Protein AF-A0A7S1EI28-F1 (afdb_monomer_lite)

Sequence (126 aa):
GKWCVEGVEAVRSEGVCGAKSKNIVEVRKVLPDWIKTPSSAVIPFGAMERCLDDGANRDIAADLEKVVAALGAAGEGASPEALAHARELVMQLNAPRGLREEVESVLAAGKMGKGSSWEGMWEAVK

Structure (mmCIF, N/CA/C/O backbone):
data_AF-A0A7S1EI28-F1
#
_entry.id   AF-A0A7S1EI28-F1
#
loop_
_atom_site.group_PDB
_atom_site.id
_atom_site.type_symbol
_atom_site.label_atom_id
_atom_site.label_alt_id
_atom_site.label_comp_id
_atom_site.label_asym_id
_atom_site.label_entity_id
_atom_site.label_seq_id
_atom_site.pdbx_PDB_ins_code
_atom_site.Cartn_x
_atom_site.Cartn_y
_atom_site.Cartn_z
_atom_site.occupancy
_atom_site.B_iso_or_equiv
_atom_site.auth_seq_id
_atom_site.auth_comp_id
_atom_site.auth_asym_id
_atom_site.auth_atom_id
_atom_site.pdbx_PDB_model_num
ATOM 1 N N . GLY A 1 1 ? -7.495 -9.011 -10.367 1.00 76.19 1 GLY A N 1
ATOM 2 C CA . GLY A 1 1 ? -6.743 -7.853 -10.895 1.00 76.19 1 GLY A CA 1
ATOM 3 C C . GLY A 1 1 ? -5.281 -7.991 -10.523 1.00 76.19 1 GLY A C 1
ATOM 4 O O . GLY A 1 1 ? -4.987 -8.774 -9.629 1.00 76.19 1 GLY A O 1
ATOM 5 N N . LYS A 1 2 ? -4.386 -7.259 -11.189 1.00 87.62 2 LYS A N 1
ATOM 6 C CA . LYS A 1 2 ? -2.955 -7.193 -10.841 1.00 87.62 2 LYS A CA 1
ATOM 7 C C . LYS A 1 2 ? -2.749 -6.444 -9.521 1.00 87.62 2 LYS A C 1
ATOM 9 O O . LYS A 1 2 ? -3.482 -5.490 -9.253 1.00 87.62 2 LYS A O 1
ATOM 14 N N . TRP A 1 3 ? -1.817 -6.862 -8.674 1.00 92.69 3 TRP A N 1
ATOM 15 C CA . TRP A 1 3 ? -1.430 -6.120 -7.465 1.00 92.69 3 TRP A CA 1
ATOM 16 C C . TRP A 1 3 ? -0.445 -4.994 -7.758 1.00 92.69 3 TRP A C 1
ATOM 18 O O . TRP A 1 3 ? -0.456 -3.973 -7.075 1.00 92.69 3 TRP A O 1
ATOM 28 N N . CYS A 1 4 ? 0.377 -5.164 -8.790 1.00 92.25 4 CYS A N 1
ATOM 29 C CA . CYS A 1 4 ? 1.405 -4.210 -9.161 1.00 92.25 4 CYS A CA 1
ATOM 30 C C . CYS A 1 4 ? 1.590 -4.210 -10.678 1.00 92.25 4 CYS A C 1
ATOM 32 O O . CYS A 1 4 ? 1.511 -5.246 -11.334 1.00 92.25 4 CYS A O 1
ATOM 34 N N . VAL A 1 5 ? 1.836 -3.038 -11.248 1.00 91.69 5 VAL A N 1
ATOM 35 C CA . VAL A 1 5 ? 2.101 -2.856 -12.678 1.00 91.69 5 VAL A CA 1
ATOM 36 C C . VAL A 1 5 ? 3.270 -1.906 -12.877 1.00 91.69 5 VAL A C 1
ATOM 38 O O . VAL A 1 5 ? 3.551 -1.050 -12.034 1.00 91.69 5 VAL A O 1
ATOM 41 N N . GLU A 1 6 ? 3.956 -2.024 -14.010 1.00 90.19 6 GLU A N 1
ATOM 42 C CA . GLU A 1 6 ? 4.968 -1.041 -14.385 1.00 90.19 6 GLU A CA 1
ATOM 43 C C . GLU A 1 6 ? 4.309 0.333 -14.593 1.00 90.19 6 GLU A C 1
ATOM 45 O O . GLU A 1 6 ? 3.216 0.432 -15.152 1.00 90.19 6 GLU A O 1
ATOM 50 N N . GLY A 1 7 ? 4.969 1.419 -14.180 1.00 82.81 7 GLY A N 1
ATOM 51 C CA . GLY A 1 7 ? 4.391 2.764 -14.250 1.00 82.81 7 GLY A CA 1
ATOM 52 C C . GLY A 1 7 ? 3.939 3.178 -15.653 1.00 82.81 7 GLY A C 1
ATOM 53 O O . GLY A 1 7 ? 2.885 3.790 -15.796 1.00 82.81 7 GLY A O 1
ATOM 54 N N . VAL A 1 8 ? 4.686 2.803 -16.695 1.00 82.00 8 VAL A N 1
ATOM 55 C CA . VAL A 1 8 ? 4.314 3.100 -18.089 1.00 82.00 8 VAL A CA 1
ATOM 56 C C . VAL A 1 8 ? 3.080 2.301 -18.526 1.00 82.00 8 VAL A C 1
ATOM 58 O O . VAL A 1 8 ? 2.213 2.848 -19.206 1.00 82.00 8 VAL A O 1
ATOM 61 N N . GLU A 1 9 ? 2.971 1.031 -18.122 1.00 82.44 9 GLU A N 1
ATOM 62 C CA . GLU A 1 9 ? 1.789 0.192 -18.371 1.00 82.44 9 GLU A CA 1
ATOM 63 C C . GLU A 1 9 ? 0.554 0.756 -17.652 1.00 82.44 9 GLU A C 1
ATOM 65 O O . GLU A 1 9 ? -0.514 0.879 -18.253 1.00 82.44 9 GLU A O 1
ATOM 70 N N . ALA A 1 10 ? 0.721 1.178 -16.394 1.00 79.00 10 ALA A N 1
ATOM 71 C CA . ALA A 1 10 ? -0.348 1.708 -15.552 1.00 79.00 10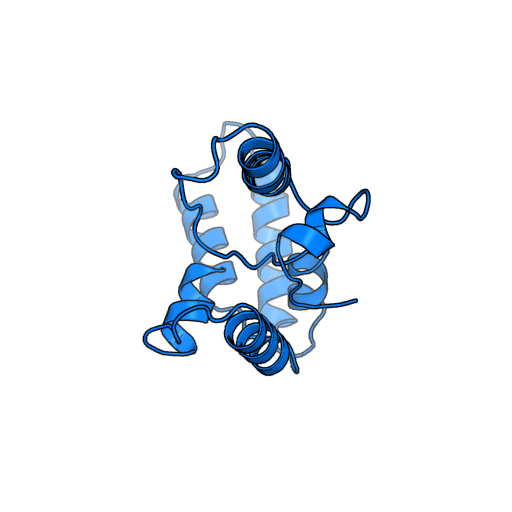 ALA A CA 1
ATOM 72 C C . ALA A 1 10 ? -1.049 2.922 -16.175 1.00 79.00 10 ALA A C 1
ATOM 74 O O . ALA A 1 10 ? -2.269 3.034 -16.128 1.00 79.00 10 ALA A O 1
ATOM 75 N N . VAL A 1 11 ? -0.276 3.828 -16.780 1.00 78.62 11 VAL A N 1
ATOM 76 C CA . VAL A 1 11 ? -0.789 5.093 -17.332 1.00 78.62 11 VAL A CA 1
ATOM 77 C C . VAL A 1 11 ? -1.475 4.912 -18.687 1.00 78.62 11 VAL A C 1
ATOM 79 O O . VAL A 1 11 ? -2.311 5.733 -19.058 1.00 78.62 11 VAL A O 1
ATOM 82 N N . ARG A 1 12 ? -1.176 3.830 -19.416 1.00 77.75 12 ARG A N 1
ATOM 83 C CA . ARG A 1 12 ? -1.838 3.508 -20.693 1.00 77.75 12 ARG A CA 1
ATOM 84 C C . ARG A 1 12 ? -3.267 2.997 -20.522 1.00 77.75 12 ARG A C 1
ATOM 86 O O . ARG A 1 12 ? -4.025 3.015 -21.485 1.00 77.75 12 ARG A O 1
ATOM 93 N N . SER A 1 13 ? -3.616 2.537 -19.326 1.00 79.38 13 SER A N 1
ATOM 94 C CA . SER A 1 13 ? -4.928 1.972 -19.027 1.00 79.38 13 SER A CA 1
ATOM 95 C C . SER A 1 13 ? -5.777 2.997 -18.273 1.00 79.38 13 SER A C 1
ATOM 97 O O . SER A 1 13 ? -5.403 3.462 -17.192 1.00 79.38 13 SER A O 1
ATOM 99 N N . GLU A 1 14 ? -6.926 3.374 -18.835 1.00 77.62 14 GLU A N 1
ATOM 100 C CA . GLU A 1 14 ? -7.855 4.274 -18.150 1.00 77.62 14 GLU A CA 1
ATOM 101 C C . GLU A 1 14 ? -8.349 3.659 -16.834 1.00 77.62 14 GLU A C 1
ATOM 103 O O . GLU A 1 14 ? -8.570 2.456 -16.730 1.00 77.62 14 GLU A O 1
ATOM 108 N N . GLY A 1 15 ? -8.484 4.494 -15.801 1.00 80.19 15 GLY A N 1
ATOM 109 C CA . GLY A 1 15 ? -8.980 4.055 -14.495 1.00 80.19 15 GLY A CA 1
ATOM 110 C C . GLY A 1 15 ? -8.039 3.146 -13.692 1.00 80.19 15 GLY A C 1
ATOM 111 O O . GLY A 1 15 ? -8.485 2.580 -12.703 1.00 80.19 15 GLY A O 1
ATOM 112 N N . VAL A 1 16 ? -6.759 3.004 -14.067 1.00 83.62 16 VAL A N 1
ATOM 113 C CA . VAL A 1 16 ? -5.808 2.131 -13.341 1.00 83.62 16 VAL A CA 1
ATOM 114 C C . VAL A 1 16 ? -5.005 2.862 -12.264 1.00 83.62 16 VAL A C 1
ATOM 116 O O . VAL A 1 16 ? -4.715 2.277 -11.222 1.00 83.62 16 VAL A O 1
ATOM 119 N N . CYS A 1 17 ? -4.645 4.132 -12.473 1.00 85.81 17 CYS A N 1
ATOM 120 C CA . CYS A 1 17 ? -3.807 4.881 -11.534 1.00 85.81 17 CYS A CA 1
ATOM 121 C C . CYS A 1 17 ? -4.173 6.367 -11.413 1.00 85.81 17 CYS A C 1
ATOM 123 O O . CYS A 1 17 ? -4.775 6.964 -12.311 1.00 85.81 17 CYS A O 1
ATOM 125 N N . GLY A 1 18 ? -3.746 6.985 -10.309 1.00 87.00 18 GLY A N 1
ATOM 126 C CA . GLY A 1 18 ? -4.003 8.395 -10.008 1.00 87.00 18 GLY A CA 1
ATOM 127 C C . GLY A 1 18 ? -3.167 9.394 -10.813 1.00 87.00 18 GLY A C 1
ATOM 128 O O . GLY A 1 18 ? -2.227 9.040 -11.529 1.00 87.00 18 GLY A O 1
ATOM 129 N N . ALA A 1 19 ? -3.501 10.679 -10.655 1.00 86.00 19 ALA A N 1
ATOM 130 C CA . ALA A 1 19 ? -2.900 11.785 -11.405 1.00 86.00 19 ALA A CA 1
ATOM 131 C C . ALA A 1 19 ? -1.374 11.888 -11.232 1.00 86.00 19 ALA A C 1
ATOM 133 O O . ALA A 1 19 ? -0.670 12.181 -12.193 1.00 86.00 19 ALA A O 1
ATOM 134 N N . LYS A 1 20 ? -0.838 11.580 -10.042 1.00 85.75 20 LYS A N 1
ATOM 135 C CA . LYS A 1 20 ? 0.613 11.595 -9.787 1.00 85.75 20 LYS A CA 1
ATOM 136 C C . LYS A 1 20 ? 1.363 10.604 -10.681 1.00 85.75 20 LYS A C 1
ATOM 138 O O . LYS A 1 20 ? 2.341 10.984 -11.320 1.00 85.75 20 LYS A O 1
ATOM 143 N N . SER A 1 21 ? 0.890 9.360 -10.758 1.00 85.12 21 SER A N 1
ATOM 144 C CA . SER A 1 21 ? 1.496 8.323 -11.601 1.00 85.12 21 SER A CA 1
ATOM 145 C C . SER A 1 21 ? 1.419 8.694 -13.082 1.00 85.12 21 SER A C 1
ATOM 147 O O . SER A 1 21 ? 2.410 8.550 -13.795 1.00 85.12 21 SER A O 1
ATOM 149 N N . LYS A 1 22 ? 0.285 9.266 -13.520 1.00 85.19 22 LYS A N 1
ATOM 150 C CA . LYS A 1 22 ? 0.124 9.802 -14.882 1.00 85.19 22 LYS A CA 1
ATOM 151 C C . LYS A 1 22 ? 1.149 10.891 -15.177 1.00 85.19 22 LYS A C 1
ATOM 153 O O . LYS A 1 22 ? 1.895 10.773 -16.143 1.00 85.19 22 LYS A O 1
ATOM 158 N N . ASN A 1 23 ? 1.266 11.884 -14.299 1.00 87.56 23 ASN A N 1
ATOM 159 C CA . ASN A 1 23 ? 2.210 12.985 -14.471 1.00 87.56 23 ASN A CA 1
ATOM 160 C C . ASN A 1 23 ? 3.664 12.502 -14.537 1.00 87.56 23 ASN A C 1
ATOM 162 O O . ASN A 1 23 ? 4.415 12.999 -15.368 1.00 87.56 23 ASN A O 1
ATOM 166 N N . ILE A 1 24 ? 4.062 11.514 -13.722 1.00 85.12 24 ILE A N 1
ATOM 167 C CA . ILE A 1 24 ? 5.418 10.942 -13.782 1.00 85.12 24 ILE A CA 1
ATOM 168 C C . ILE A 1 24 ? 5.723 10.402 -15.181 1.00 85.12 24 ILE A C 1
ATOM 170 O O . ILE A 1 24 ? 6.827 10.614 -15.671 1.00 85.12 24 ILE A O 1
ATOM 174 N N . VAL A 1 25 ? 4.773 9.720 -15.828 1.00 83.38 25 VAL A N 1
ATOM 175 C CA . VAL A 1 25 ? 4.957 9.164 -17.178 1.00 83.38 25 VAL A CA 1
ATOM 176 C C . VAL A 1 25 ? 4.869 10.243 -18.255 1.00 83.38 25 VAL A C 1
ATOM 178 O O . VAL A 1 25 ? 5.701 10.247 -19.159 1.00 83.38 25 VAL A O 1
ATOM 181 N N . GLU A 1 26 ? 3.916 11.172 -18.158 1.00 85.44 26 GLU A N 1
ATOM 182 C CA . GLU A 1 26 ? 3.768 12.267 -19.126 1.00 85.44 26 GLU A CA 1
ATOM 183 C C . GLU A 1 26 ? 4.994 13.182 -19.146 1.00 85.44 26 GLU A C 1
ATOM 185 O O . GLU A 1 26 ? 5.488 13.528 -20.217 1.00 85.44 26 GLU A O 1
ATOM 190 N N . VAL A 1 27 ? 5.557 13.498 -17.977 1.00 87.56 27 VAL A N 1
ATOM 191 C CA . VAL A 1 27 ? 6.781 14.300 -17.877 1.00 87.56 27 VAL A CA 1
ATOM 192 C C . VAL A 1 27 ? 7.939 13.633 -18.629 1.00 87.56 27 VAL A C 1
ATOM 194 O O . VAL A 1 27 ? 8.685 14.323 -19.315 1.00 87.56 27 VAL A O 1
ATOM 197 N N . ARG A 1 28 ? 8.062 12.296 -18.623 1.00 85.06 28 ARG A N 1
ATOM 198 C CA . ARG A 1 28 ? 9.117 11.615 -19.406 1.00 85.06 28 ARG A CA 1
ATOM 199 C C . ARG A 1 28 ? 9.022 11.875 -20.903 1.00 85.06 28 ARG A C 1
ATOM 201 O O . ARG A 1 28 ? 10.049 11.860 -21.563 1.00 85.06 28 ARG A O 1
ATOM 208 N N . LYS A 1 29 ? 7.813 12.076 -21.437 1.00 84.12 29 LYS A N 1
ATOM 209 C CA . LYS A 1 29 ? 7.600 12.283 -22.877 1.00 84.12 29 LYS A CA 1
ATOM 210 C C . LYS A 1 29 ? 8.080 13.653 -23.350 1.00 84.12 29 LYS A C 1
ATOM 212 O O . LYS A 1 29 ? 8.320 13.822 -24.539 1.00 84.12 29 LYS A O 1
ATOM 217 N N . VAL A 1 30 ? 8.171 14.622 -22.439 1.00 90.19 30 VAL A N 1
ATOM 218 C CA . VAL A 1 30 ? 8.535 16.014 -22.750 1.00 90.19 30 VAL A CA 1
ATOM 219 C C . VAL A 1 30 ? 9.936 16.390 -22.269 1.00 90.19 30 VAL A C 1
ATOM 221 O O . VAL A 1 30 ? 10.444 17.448 -22.634 1.00 90.19 30 VAL A O 1
ATOM 224 N N . LEU A 1 31 ? 10.567 15.549 -21.445 1.00 91.25 31 LEU A N 1
ATOM 225 C CA . LEU A 1 31 ? 11.929 15.778 -20.980 1.00 91.25 31 LEU A CA 1
ATOM 226 C C . LEU A 1 31 ? 12.955 15.413 -22.065 1.00 91.25 31 LEU A C 1
ATOM 228 O O . LEU A 1 31 ? 12.815 14.380 -22.718 1.00 91.25 31 LEU A O 1
ATOM 232 N N . PRO A 1 32 ? 14.026 16.209 -22.219 1.00 92.25 32 PRO A N 1
ATOM 233 C CA . PRO A 1 32 ? 15.176 15.829 -23.029 1.00 92.25 32 PRO A CA 1
ATOM 234 C C . PRO A 1 32 ? 15.817 14.514 -22.567 1.00 92.25 32 PRO A C 1
ATOM 236 O O . PRO A 1 32 ? 15.905 14.248 -21.368 1.00 92.25 32 PRO A O 1
ATOM 239 N N . ASP A 1 33 ? 16.395 13.757 -23.503 1.00 87.25 33 ASP A N 1
ATOM 240 C CA . ASP A 1 33 ? 16.979 12.430 -23.241 1.00 87.25 33 ASP A CA 1
ATOM 241 C C . ASP A 1 33 ? 18.107 12.413 -22.197 1.00 87.25 33 ASP A C 1
ATOM 243 O O . ASP A 1 33 ? 18.405 11.360 -21.623 1.00 87.25 33 ASP A O 1
ATOM 247 N N . TRP A 1 34 ? 18.758 13.551 -21.942 1.00 93.06 34 TRP A N 1
ATOM 248 C CA . TRP A 1 34 ? 19.795 13.673 -20.914 1.00 93.06 34 TRP A CA 1
ATOM 249 C C . TRP A 1 34 ? 19.222 13.730 -19.489 1.00 93.06 34 TRP A C 1
ATOM 251 O O . TRP A 1 34 ? 19.941 13.434 -18.536 1.00 93.06 34 TRP A O 1
ATOM 261 N N . ILE A 1 35 ? 17.927 14.023 -19.328 1.00 90.88 35 ILE A N 1
ATOM 262 C CA . ILE A 1 35 ? 17.231 13.957 -18.041 1.00 90.88 35 ILE A CA 1
ATOM 263 C C . ILE A 1 35 ? 16.656 12.552 -17.871 1.00 90.88 35 ILE A C 1
ATOM 265 O O . ILE A 1 35 ? 15.573 12.218 -18.352 1.00 90.88 35 ILE A O 1
ATOM 269 N N . LYS A 1 36 ? 17.391 11.702 -17.153 1.00 86.00 36 LYS A N 1
ATOM 270 C CA . LYS A 1 36 ? 16.920 10.355 -16.821 1.00 86.00 36 LYS A CA 1
ATOM 271 C C . LYS A 1 36 ? 15.900 10.420 -15.688 1.00 86.00 36 LYS A C 1
ATOM 273 O O . LYS A 1 36 ? 16.154 10.998 -14.636 1.00 86.00 36 LYS A O 1
ATOM 278 N N . THR A 1 37 ? 14.752 9.791 -15.896 1.00 85.69 37 THR A N 1
ATOM 279 C CA . THR A 1 37 ? 13.706 9.648 -14.879 1.00 85.69 37 THR A CA 1
ATOM 280 C C . THR A 1 37 ? 13.797 8.262 -14.230 1.00 85.69 37 THR A C 1
ATOM 282 O O . THR A 1 37 ? 13.956 7.272 -14.952 1.00 85.69 37 THR A O 1
ATOM 285 N N . PRO A 1 38 ? 13.699 8.143 -12.893 1.00 85.88 38 PRO A N 1
ATOM 286 C CA . PRO A 1 38 ? 13.804 6.848 -12.212 1.00 85.88 38 PRO A CA 1
ATOM 287 C C . PRO A 1 38 ? 12.694 5.896 -12.653 1.00 85.88 38 PRO A C 1
ATOM 289 O O . PRO A 1 38 ? 11.556 6.340 -12.743 1.00 85.88 38 PRO A O 1
ATOM 292 N N . SER A 1 39 ? 12.966 4.614 -12.914 1.00 87.56 39 SER A N 1
ATOM 293 C CA . SER A 1 39 ? 11.915 3.599 -13.137 1.00 87.56 39 SER A CA 1
ATOM 294 C C . SER A 1 39 ? 10.912 3.572 -11.976 1.00 87.56 39 SER A C 1
ATOM 296 O O . SER A 1 39 ? 11.276 3.861 -10.837 1.00 87.56 39 SER A O 1
ATOM 298 N N . SER A 1 40 ? 9.649 3.247 -12.256 1.00 88.19 40 SER A N 1
ATOM 299 C CA . SER A 1 40 ? 8.594 3.251 -11.237 1.00 88.19 40 SER A CA 1
ATOM 300 C C . SER A 1 40 ? 7.600 2.111 -11.425 1.00 88.19 40 SER A C 1
ATOM 302 O O . SER A 1 40 ? 7.309 1.707 -12.551 1.00 88.19 40 SER A O 1
ATOM 304 N N . ALA A 1 41 ? 7.034 1.653 -10.314 1.00 90.12 41 ALA A N 1
ATOM 305 C CA . ALA A 1 41 ? 5.929 0.705 -10.253 1.00 90.12 41 ALA A CA 1
ATOM 306 C C . ALA A 1 41 ? 4.687 1.388 -9.665 1.00 90.12 41 ALA A C 1
ATOM 308 O O . ALA A 1 41 ? 4.795 2.419 -8.996 1.00 90.12 41 ALA A O 1
ATOM 309 N N . VAL A 1 42 ? 3.508 0.840 -9.941 1.00 91.62 42 VAL A N 1
ATOM 310 C CA . VAL A 1 42 ? 2.227 1.381 -9.488 1.00 91.62 42 VAL A CA 1
ATOM 311 C C . VAL A 1 42 ? 1.385 0.264 -8.895 1.00 91.62 42 VAL A C 1
ATOM 313 O O . VAL A 1 42 ? 1.187 -0.773 -9.525 1.00 91.62 42 VAL A O 1
ATOM 316 N N . ILE A 1 43 ? 0.846 0.521 -7.705 1.00 92.19 43 ILE A N 1
ATOM 317 C CA . ILE A 1 43 ? -0.243 -0.258 -7.122 1.00 92.19 43 ILE A CA 1
ATOM 318 C C . ILE A 1 43 ? -1.556 0.306 -7.697 1.00 92.19 43 ILE A C 1
ATOM 320 O O . ILE A 1 43 ? -1.823 1.497 -7.509 1.00 92.19 43 ILE A O 1
ATOM 324 N N . PRO A 1 44 ? -2.339 -0.484 -8.456 1.00 92.25 44 PRO A N 1
ATOM 325 C CA . PRO A 1 44 ? -3.556 0.003 -9.101 1.00 92.25 44 PRO A CA 1
ATOM 326 C C . PRO A 1 44 ? -4.660 0.416 -8.124 1.00 92.25 44 PRO A C 1
ATOM 328 O O . PRO A 1 44 ? -4.723 -0.068 -6.993 1.00 92.25 44 PRO A O 1
ATOM 331 N N . PHE A 1 45 ? -5.608 1.220 -8.610 1.00 90.94 45 PHE A N 1
ATOM 332 C CA . PHE A 1 45 ? -6.900 1.388 -7.940 1.00 90.94 45 PHE A CA 1
ATOM 333 C C . PHE A 1 45 ? -7.588 0.032 -7.711 1.00 90.94 45 PHE A C 1
ATOM 335 O O . PHE A 1 45 ? -7.397 -0.915 -8.480 1.00 90.94 45 PHE A O 1
ATOM 342 N N . GLY A 1 46 ? -8.365 -0.088 -6.633 1.00 91.25 46 GLY A N 1
ATOM 343 C CA . GLY A 1 46 ? -8.964 -1.364 -6.239 1.00 91.25 46 GLY A CA 1
ATOM 344 C C . GLY A 1 46 ? -8.016 -2.288 -5.463 1.00 91.25 46 GLY A C 1
ATOM 345 O O . GLY A 1 46 ? -8.407 -3.391 -5.090 1.00 91.25 46 GLY A O 1
ATOM 346 N N . ALA A 1 47 ? -6.735 -1.941 -5.280 1.00 93.38 47 ALA A N 1
ATOM 347 C CA . ALA A 1 47 ? -5.811 -2.776 -4.508 1.00 93.38 47 ALA A CA 1
ATOM 348 C C . ALA A 1 47 ? -6.102 -2.742 -3.004 1.00 93.38 47 ALA A C 1
ATOM 350 O O . ALA A 1 47 ? -6.011 -3.784 -2.364 1.00 93.38 47 ALA A O 1
ATOM 351 N N . MET A 1 48 ? -6.486 -1.586 -2.458 1.00 94.12 48 MET A N 1
ATOM 352 C CA . MET A 1 48 ? -6.837 -1.463 -1.042 1.00 94.12 48 MET A CA 1
ATOM 353 C C . MET A 1 48 ? -8.124 -2.232 -0.733 1.00 94.12 48 MET A C 1
ATOM 355 O O . MET A 1 48 ? -8.159 -3.025 0.197 1.00 94.12 48 MET A O 1
ATOM 359 N N . GLU A 1 49 ? -9.144 -2.087 -1.572 1.00 94.19 49 GLU A N 1
ATOM 360 C CA . GLU A 1 49 ? -10.426 -2.781 -1.453 1.00 94.19 49 GLU A CA 1
ATOM 361 C C . GLU A 1 49 ? -10.224 -4.300 -1.480 1.00 94.19 49 GLU A C 1
ATOM 363 O O . GLU A 1 49 ? -10.656 -5.005 -0.576 1.00 94.19 49 GLU A O 1
ATOM 368 N N . ARG A 1 50 ? -9.439 -4.806 -2.438 1.00 94.62 50 ARG A N 1
ATOM 369 C CA . ARG A 1 50 ? -9.088 -6.235 -2.478 1.00 94.62 50 ARG A CA 1
ATOM 370 C C . ARG A 1 50 ? -8.239 -6.688 -1.292 1.00 94.62 50 ARG A C 1
ATOM 372 O O . ARG A 1 50 ? -8.273 -7.865 -0.955 1.00 94.62 50 ARG A O 1
ATOM 379 N N . CYS A 1 51 ? -7.424 -5.802 -0.721 1.00 95.94 51 CYS A N 1
ATOM 380 C CA . CYS A 1 51 ? -6.638 -6.104 0.473 1.00 95.94 51 CYS A CA 1
ATOM 381 C C . CYS A 1 51 ? -7.549 -6.279 1.692 1.00 95.94 51 CYS A C 1
ATOM 383 O O . CYS A 1 51 ? -7.351 -7.208 2.472 1.00 95.94 51 CYS A O 1
ATOM 385 N N . LEU A 1 52 ? -8.568 -5.429 1.819 1.00 96.19 52 LEU A N 1
ATOM 386 C CA . LEU A 1 52 ? -9.583 -5.510 2.868 1.00 96.19 52 LEU A CA 1
ATOM 387 C C . LEU A 1 52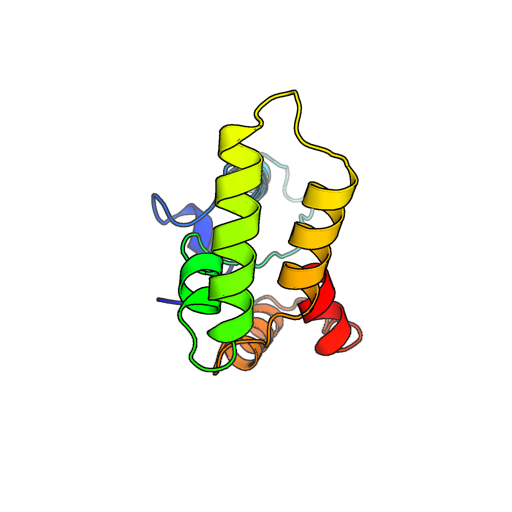 ? -10.515 -6.721 2.691 1.00 96.19 52 LEU A C 1
ATOM 389 O O . LEU A 1 52 ? -10.918 -7.319 3.685 1.00 96.19 52 LEU A O 1
ATOM 393 N N . ASP A 1 53 ? -10.796 -7.125 1.448 1.00 95.38 53 ASP A N 1
ATOM 394 C CA . ASP A 1 53 ? -11.585 -8.326 1.132 1.00 95.38 53 ASP A CA 1
ATOM 395 C C . ASP A 1 53 ? -10.836 -9.649 1.399 1.00 95.38 53 ASP A C 1
ATOM 397 O O . ASP A 1 53 ? -11.447 -10.725 1.395 1.00 95.38 53 ASP A O 1
ATOM 401 N N . ASP A 1 54 ? -9.514 -9.611 1.612 1.00 95.31 54 ASP A N 1
ATOM 402 C CA . ASP A 1 54 ? -8.730 -10.807 1.921 1.00 95.31 54 ASP A CA 1
ATOM 403 C C . ASP A 1 54 ? -9.126 -11.373 3.295 1.00 95.31 54 ASP A C 1
ATOM 405 O O . ASP A 1 54 ? -9.246 -10.657 4.293 1.00 95.31 54 ASP A O 1
ATOM 409 N N . GLY A 1 55 ? -9.300 -12.695 3.368 1.00 94.75 55 GLY A N 1
ATOM 410 C CA . GLY A 1 55 ? -9.700 -13.375 4.599 1.00 94.75 55 GLY A CA 1
ATOM 411 C C . GLY A 1 55 ? -8.742 -13.146 5.774 1.00 94.75 55 GLY A C 1
ATOM 412 O O . GLY A 1 55 ? -9.192 -13.180 6.917 1.00 94.75 55 GLY A O 1
ATOM 413 N N . ALA A 1 56 ? -7.459 -12.868 5.513 1.00 94.94 56 ALA A N 1
ATOM 414 C CA . ALA A 1 56 ? -6.465 -12.534 6.535 1.00 94.94 56 ALA A CA 1
ATOM 415 C C . ALA A 1 56 ? -6.672 -11.150 7.180 1.00 94.94 56 ALA A C 1
ATOM 417 O O . ALA A 1 56 ? -6.068 -10.867 8.214 1.00 94.94 56 ALA A O 1
ATOM 418 N N . ASN A 1 57 ? -7.507 -10.296 6.582 1.00 97.12 57 ASN A N 1
ATOM 419 C CA . ASN A 1 57 ? -7.750 -8.921 7.018 1.00 97.12 57 ASN A CA 1
ATOM 420 C C . ASN A 1 57 ? -9.198 -8.664 7.447 1.00 97.12 57 ASN A C 1
ATOM 422 O O . ASN A 1 57 ? -9.518 -7.534 7.798 1.00 97.12 57 ASN A O 1
ATOM 426 N N . ARG A 1 58 ? -10.064 -9.688 7.462 1.00 96.50 58 ARG A N 1
ATOM 427 C CA . ARG A 1 58 ? -11.505 -9.539 7.725 1.00 96.50 58 ARG A CA 1
ATOM 428 C C . ARG A 1 58 ? -11.812 -8.752 9.004 1.00 96.50 58 ARG A C 1
ATOM 430 O O . ARG A 1 58 ? -12.654 -7.859 8.968 1.00 96.50 58 ARG A O 1
ATOM 437 N N . ASP A 1 59 ? -11.146 -9.079 10.108 1.00 97.31 59 ASP A N 1
ATOM 438 C CA . ASP A 1 59 ? -11.412 -8.436 11.400 1.00 97.31 59 ASP A CA 1
ATOM 439 C C . ASP A 1 59 ? -10.970 -6.963 11.383 1.00 97.31 59 ASP A C 1
ATOM 441 O O . ASP A 1 59 ? -11.737 -6.074 11.747 1.00 97.31 59 ASP A O 1
ATOM 445 N N . ILE A 1 60 ? -9.774 -6.695 10.843 1.00 97.75 60 ILE A N 1
ATOM 446 C CA . ILE A 1 60 ? -9.232 -5.338 10.678 1.00 97.75 60 ILE A CA 1
ATOM 447 C C . ILE A 1 60 ? -10.129 -4.506 9.753 1.00 97.75 60 ILE A C 1
ATOM 449 O O . ILE A 1 60 ? -10.391 -3.340 10.034 1.00 97.75 60 ILE A O 1
ATOM 453 N N . ALA A 1 61 ? -10.625 -5.097 8.664 1.00 97.50 61 ALA A N 1
ATOM 454 C CA . ALA A 1 61 ? -11.512 -4.435 7.715 1.00 97.50 61 ALA A CA 1
ATOM 455 C C . ALA A 1 61 ? -12.845 -4.041 8.367 1.00 97.50 61 ALA A C 1
ATOM 457 O O . ALA A 1 61 ? -13.289 -2.905 8.204 1.00 97.50 61 ALA A O 1
ATOM 458 N N . ALA A 1 62 ? -13.443 -4.941 9.155 1.00 97.69 62 ALA A N 1
ATOM 459 C CA . ALA A 1 62 ? -14.684 -4.667 9.874 1.00 97.69 62 ALA A CA 1
ATOM 460 C C . ALA A 1 62 ? -14.525 -3.546 10.916 1.00 97.69 62 ALA A C 1
ATOM 462 O O . ALA A 1 62 ? -15.433 -2.735 11.104 1.00 97.69 62 ALA A O 1
ATOM 463 N N . ASP A 1 63 ? -13.384 -3.481 11.602 1.00 97.62 63 ASP A N 1
ATOM 464 C CA . ASP A 1 63 ? -13.112 -2.408 12.558 1.00 97.62 63 ASP A CA 1
ATOM 465 C C . ASP A 1 63 ? -12.799 -1.081 11.860 1.00 97.62 63 ASP A C 1
ATOM 467 O O . ASP A 1 63 ? -13.325 -0.038 12.257 1.00 97.62 63 ASP A O 1
ATOM 471 N N . LEU A 1 64 ? -12.036 -1.115 10.765 1.00 97.12 64 LEU A N 1
ATOM 472 C CA . LEU A 1 64 ? -11.741 0.071 9.966 1.00 97.12 64 LEU A CA 1
ATOM 473 C C . LEU A 1 64 ? -13.020 0.684 9.380 1.00 97.12 64 LEU A C 1
ATOM 475 O O . LEU A 1 64 ? -13.174 1.903 9.415 1.00 97.12 64 LEU A O 1
ATOM 479 N N . GLU A 1 65 ? -13.962 -0.136 8.907 1.00 96.88 65 GLU A N 1
ATOM 480 C CA . GLU A 1 65 ? -15.257 0.324 8.394 1.00 96.88 65 GLU A CA 1
ATOM 481 C C . GLU A 1 65 ? -16.041 1.120 9.449 1.00 96.88 65 GLU A C 1
ATOM 483 O O . GLU A 1 65 ? -16.534 2.213 9.161 1.00 96.88 65 GLU A O 1
ATOM 488 N N . LYS A 1 66 ? -16.096 0.632 10.697 1.00 96.31 66 LYS A N 1
ATOM 489 C CA . LYS A 1 66 ? -16.766 1.337 11.807 1.00 96.31 66 LYS A CA 1
ATOM 490 C C . LYS A 1 66 ? -16.118 2.692 12.079 1.00 96.31 66 LYS A C 1
ATOM 492 O O . LYS A 1 66 ? -16.823 3.686 12.258 1.00 96.31 66 LYS A O 1
ATOM 497 N N . VAL A 1 67 ? -14.784 2.738 12.106 1.00 96.00 67 VAL A N 1
ATOM 498 C CA . VAL A 1 67 ? -14.030 3.973 12.366 1.00 96.00 67 VAL A CA 1
ATOM 499 C C . VAL A 1 67 ? -14.237 4.977 11.234 1.00 96.00 67 VAL A C 1
ATOM 501 O O . VAL A 1 67 ? -14.527 6.143 11.496 1.00 96.00 67 VAL A O 1
ATOM 504 N N . VAL A 1 68 ? -14.161 4.535 9.978 1.00 94.75 68 VAL A N 1
ATOM 505 C CA . VAL A 1 68 ? -14.386 5.389 8.802 1.00 94.75 68 VAL A CA 1
ATOM 506 C C . VAL A 1 68 ? -15.822 5.916 8.763 1.00 94.75 68 VAL A C 1
ATOM 508 O O . VAL A 1 68 ? -16.023 7.101 8.497 1.00 94.75 68 VAL A O 1
ATOM 511 N N . ALA A 1 69 ? -16.821 5.091 9.090 1.00 94.44 69 ALA A N 1
ATOM 512 C CA . ALA A 1 69 ? -18.213 5.529 9.176 1.00 94.44 69 ALA A CA 1
ATOM 513 C C . ALA A 1 69 ? -18.413 6.599 10.265 1.00 94.44 69 ALA A C 1
ATOM 515 O O . ALA A 1 69 ? -19.066 7.617 10.024 1.00 94.44 69 ALA A O 1
ATOM 516 N N . ALA A 1 70 ? -17.807 6.410 11.442 1.00 92.94 70 ALA A N 1
ATOM 517 C CA . ALA A 1 70 ? -17.855 7.387 12.528 1.00 92.94 70 ALA A CA 1
ATOM 518 C C . ALA A 1 70 ? -17.161 8.709 12.152 1.00 92.94 70 ALA A C 1
ATOM 520 O O . ALA A 1 70 ? -17.708 9.784 12.400 1.00 92.94 70 ALA A O 1
ATOM 521 N N . LEU A 1 71 ? -15.995 8.640 11.501 1.00 93.50 71 LEU A N 1
ATOM 522 C CA . LEU A 1 71 ? -15.280 9.808 10.975 1.00 93.50 71 LEU A CA 1
ATOM 523 C C . LEU A 1 71 ? -16.120 10.567 9.937 1.00 93.50 71 LEU A C 1
ATOM 525 O O . LEU A 1 71 ? -16.210 11.792 9.995 1.00 93.50 71 LEU A O 1
ATOM 529 N N . GLY A 1 72 ? -16.779 9.847 9.025 1.00 91.25 72 GLY A N 1
ATOM 530 C CA . GLY A 1 72 ? -17.671 10.437 8.026 1.00 91.25 72 GLY A CA 1
ATOM 531 C C . GLY A 1 72 ? -18.867 11.161 8.648 1.00 91.25 72 GLY A C 1
ATOM 532 O O . GLY A 1 72 ? -19.242 12.234 8.180 1.00 91.25 72 GLY A O 1
ATOM 533 N N . ALA A 1 73 ? -19.429 10.619 9.732 1.00 92.31 73 ALA A N 1
ATOM 534 C CA . ALA A 1 73 ? -20.513 11.259 10.475 1.00 92.31 73 ALA A CA 1
ATOM 535 C C . ALA A 1 73 ? -20.053 12.504 11.258 1.00 92.31 73 ALA A C 1
ATOM 537 O O . ALA A 1 73 ? -20.825 13.449 11.409 1.00 92.31 73 ALA A O 1
ATOM 538 N N . ALA A 1 74 ? -18.809 12.516 11.747 1.00 89.75 74 ALA A N 1
ATOM 539 C CA . ALA A 1 74 ? -18.244 13.636 12.498 1.00 89.75 74 ALA A CA 1
ATOM 540 C C . ALA A 1 74 ? -17.826 14.824 11.608 1.00 89.75 74 ALA A C 1
ATOM 542 O O . ALA A 1 74 ? -17.814 15.965 12.076 1.00 89.75 74 ALA A O 1
ATOM 543 N N . GLY A 1 75 ? -17.490 14.579 10.336 1.00 85.12 75 GLY A N 1
ATOM 544 C CA . GLY A 1 75 ? -17.069 15.618 9.392 1.00 85.12 75 GLY A CA 1
ATOM 545 C C . GLY A 1 75 ? -15.855 16.404 9.901 1.00 85.12 75 GLY A C 1
ATOM 546 O O . GLY A 1 75 ? -14.865 15.822 10.339 1.00 85.12 75 GLY A O 1
ATOM 547 N N . GLU A 1 76 ? -15.937 17.736 9.888 1.00 84.62 76 GLU A N 1
ATOM 548 C CA . GLU A 1 76 ? -14.877 18.622 10.408 1.00 84.62 76 GLU A CA 1
ATOM 549 C C . GLU A 1 76 ? -14.663 18.505 11.930 1.00 84.62 76 GLU A C 1
ATOM 551 O O . GLU A 1 76 ? -13.637 18.944 12.441 1.00 84.62 76 GLU A O 1
ATOM 556 N N . GLY A 1 77 ? -15.603 17.893 12.661 1.00 84.19 77 GLY A N 1
ATOM 557 C CA . GLY A 1 77 ? -15.493 17.623 14.097 1.00 84.19 77 GLY A CA 1
ATOM 558 C C . GLY A 1 77 ? -14.789 16.306 14.439 1.00 84.19 77 GLY A C 1
ATOM 559 O O . GLY A 1 77 ? -14.781 15.913 15.606 1.00 84.19 77 GLY A O 1
ATOM 560 N N . ALA A 1 78 ? -14.244 15.594 13.447 1.00 86.12 78 ALA A N 1
ATOM 561 C CA . ALA A 1 78 ? -13.524 14.346 13.661 1.00 86.12 78 ALA A CA 1
ATOM 562 C C . ALA A 1 78 ? -12.319 14.540 14.595 1.00 86.12 78 ALA A C 1
ATOM 564 O O . ALA A 1 78 ? -11.484 15.425 14.397 1.00 86.12 78 ALA A O 1
ATOM 565 N N . SER A 1 79 ? -12.216 13.682 15.611 1.00 89.06 79 SER A N 1
ATOM 566 C CA . SER A 1 79 ? -11.125 13.770 16.575 1.00 89.06 79 SER A CA 1
ATOM 567 C C . SER A 1 79 ? -9.804 13.279 15.953 1.00 89.06 79 SER A C 1
ATOM 569 O O . SER A 1 79 ? -9.804 12.296 15.197 1.00 89.06 79 SER A O 1
ATOM 571 N N . PRO A 1 80 ? -8.659 13.915 16.267 1.00 90.75 80 PRO A N 1
ATOM 572 C CA . PRO A 1 80 ? -7.344 13.430 15.845 1.00 90.75 80 PRO A CA 1
ATOM 573 C C . PRO A 1 80 ? -7.077 11.976 16.255 1.00 90.75 80 PRO A C 1
ATOM 575 O O . PRO A 1 80 ? -6.415 11.237 15.530 1.00 90.75 80 PRO A O 1
ATOM 578 N N . GLU A 1 81 ? -7.623 11.547 17.392 1.00 92.88 81 GLU A N 1
ATOM 579 C CA . GLU A 1 81 ? -7.494 10.187 17.915 1.00 92.88 81 GLU A CA 1
ATOM 580 C C . GLU A 1 81 ? -8.213 9.170 17.023 1.00 92.88 81 GLU A C 1
ATOM 582 O O . GLU A 1 81 ? -7.674 8.095 16.771 1.00 92.88 81 GLU A O 1
ATOM 587 N N . ALA A 1 82 ? -9.387 9.510 16.484 1.00 91.25 82 AL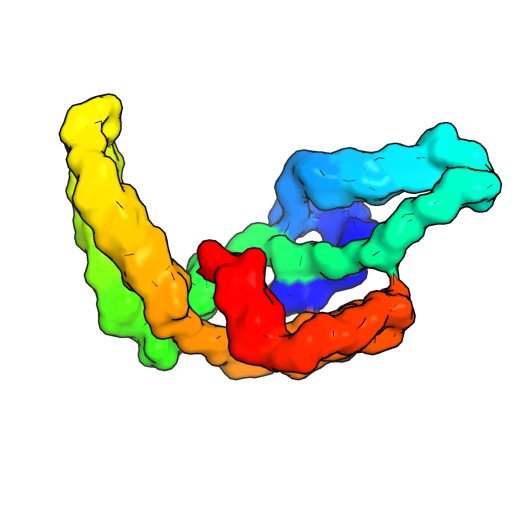A A N 1
ATOM 588 C CA . ALA A 1 82 ? -10.108 8.638 15.559 1.00 91.25 82 ALA A CA 1
ATOM 589 C C . ALA A 1 82 ? -9.344 8.451 14.233 1.00 91.25 82 ALA A C 1
ATOM 591 O O . ALA A 1 82 ? -9.281 7.340 13.704 1.00 91.25 82 ALA A O 1
ATOM 592 N N . LEU A 1 83 ? -8.693 9.506 13.725 1.00 93.44 83 LEU A N 1
ATOM 593 C CA . LEU A 1 83 ? -7.809 9.416 12.553 1.00 93.44 83 LEU A CA 1
ATOM 594 C C . LEU A 1 83 ? -6.547 8.593 12.847 1.00 93.44 83 LEU A C 1
ATOM 596 O O . LEU A 1 83 ? -6.130 7.779 12.020 1.00 93.44 83 LEU A O 1
ATOM 600 N N . ALA A 1 84 ? -5.946 8.779 14.026 1.00 95.31 84 ALA A N 1
ATOM 601 C CA . ALA A 1 84 ? -4.791 8.000 14.461 1.00 95.31 84 ALA A CA 1
ATOM 602 C C . ALA A 1 84 ? -5.134 6.508 14.581 1.00 95.31 84 ALA A C 1
ATOM 604 O O . ALA A 1 84 ? -4.359 5.664 14.131 1.00 95.31 84 ALA A O 1
ATOM 605 N N . HIS A 1 85 ? -6.317 6.191 15.106 1.00 95.88 85 HIS A N 1
ATOM 606 C CA . HIS A 1 85 ? -6.800 4.822 15.220 1.00 95.88 85 HIS A CA 1
ATOM 607 C C . HIS A 1 85 ? -7.067 4.181 13.848 1.00 95.88 85 HIS A C 1
ATOM 609 O O . HIS A 1 85 ? -6.640 3.054 13.605 1.00 95.88 85 HIS A O 1
ATOM 615 N N . ALA A 1 86 ? -7.674 4.912 12.905 1.00 96.00 86 ALA A N 1
ATOM 616 C CA . ALA A 1 86 ? -7.828 4.436 11.527 1.00 96.00 86 ALA A CA 1
ATOM 617 C C . ALA A 1 86 ? -6.470 4.107 10.884 1.00 96.00 86 ALA A C 1
ATOM 619 O O . ALA A 1 86 ? -6.306 3.056 10.263 1.00 96.00 86 ALA A O 1
ATOM 620 N N . ARG A 1 87 ? -5.469 4.978 11.077 1.00 96.00 87 ARG A N 1
ATOM 621 C CA . ARG A 1 87 ? -4.102 4.736 10.601 1.00 96.00 87 ARG A CA 1
ATO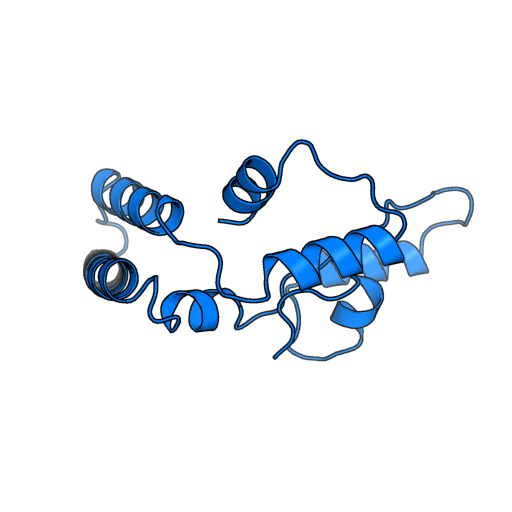M 622 C C . ARG A 1 87 ? -3.491 3.488 11.237 1.00 96.00 87 ARG A C 1
ATOM 624 O O . ARG A 1 87 ? -2.838 2.717 10.543 1.00 96.00 87 ARG A O 1
ATOM 631 N N . GLU A 1 88 ? -3.680 3.287 12.537 1.00 97.25 88 GLU A N 1
ATOM 632 C CA . GLU A 1 88 ? -3.169 2.112 13.245 1.00 97.25 88 GLU A CA 1
ATOM 633 C C . GLU A 1 88 ? -3.761 0.809 12.692 1.00 97.25 88 GLU A C 1
ATOM 635 O O . GLU A 1 88 ? -3.010 -0.128 12.424 1.00 97.25 88 GLU A O 1
ATOM 640 N N . LEU A 1 89 ? -5.071 0.775 12.434 1.00 97.81 89 LEU A N 1
ATOM 641 C CA . LEU A 1 89 ? -5.734 -0.374 11.811 1.00 97.81 89 LEU A CA 1
ATOM 642 C C . LEU A 1 89 ? -5.168 -0.668 10.417 1.00 97.81 89 LEU A C 1
ATOM 644 O O . LEU A 1 89 ? -4.821 -1.811 10.125 1.00 97.81 89 LEU A O 1
ATOM 648 N N . VAL A 1 90 ? -4.987 0.359 9.577 1.00 97.25 90 VAL A N 1
ATOM 649 C CA . VAL A 1 90 ? -4.352 0.195 8.257 1.00 97.25 90 VAL A CA 1
ATOM 650 C C . VAL A 1 90 ? -2.948 -0.399 8.398 1.00 97.25 90 VAL A C 1
ATOM 652 O O . VAL A 1 90 ? -2.606 -1.333 7.677 1.00 97.25 90 VAL A O 1
ATOM 655 N N . MET A 1 91 ? -2.155 0.053 9.374 1.00 97.19 91 MET A N 1
ATOM 656 C CA . MET A 1 91 ? -0.807 -0.475 9.613 1.00 97.19 91 MET A CA 1
ATOM 657 C C . MET A 1 91 ? -0.783 -1.944 10.058 1.00 97.19 91 MET A C 1
ATOM 659 O O . MET A 1 91 ? 0.246 -2.595 9.874 1.00 97.19 91 MET A O 1
ATOM 663 N N . GLN A 1 92 ? -1.880 -2.495 10.576 1.00 96.56 92 GLN A N 1
ATOM 664 C CA . GLN A 1 92 ? -1.974 -3.905 10.977 1.00 96.56 92 GLN A CA 1
ATOM 665 C C . GLN A 1 92 ? -2.331 -4.849 9.820 1.00 96.56 92 GLN A C 1
ATOM 667 O O . GLN A 1 92 ? -2.258 -6.064 9.991 1.00 96.56 92 GLN A O 1
ATOM 672 N N . LEU A 1 93 ? -2.677 -4.324 8.638 1.00 96.94 93 LEU A N 1
ATOM 673 C CA . LEU A 1 93 ? -3.052 -5.154 7.493 1.00 96.94 93 LEU A CA 1
ATOM 674 C C . LEU A 1 93 ? -1.935 -6.124 7.097 1.00 96.94 93 LEU A C 1
ATOM 676 O O . LEU A 1 93 ? -0.756 -5.757 6.969 1.00 96.94 93 LEU A O 1
ATOM 680 N N . ASN A 1 94 ? -2.346 -7.361 6.839 1.00 95.69 94 ASN A N 1
ATOM 681 C CA . ASN A 1 94 ? -1.525 -8.407 6.261 1.00 95.69 94 ASN A CA 1
ATOM 682 C C . ASN A 1 94 ? -1.479 -8.246 4.745 1.00 95.69 94 ASN A C 1
ATOM 684 O O . ASN A 1 94 ? -2.485 -7.932 4.107 1.00 95.69 94 ASN A O 1
ATOM 688 N N . ALA A 1 95 ? -0.308 -8.487 4.160 1.00 94.69 95 ALA A N 1
ATOM 689 C CA . ALA A 1 95 ? -0.172 -8.503 2.714 1.00 94.69 95 ALA A CA 1
ATOM 690 C C . ALA A 1 95 ? -0.985 -9.674 2.125 1.00 94.69 95 ALA A C 1
ATOM 692 O O . ALA A 1 95 ? -0.732 -10.823 2.503 1.00 94.69 95 ALA A O 1
ATOM 693 N N . PRO A 1 96 ? -1.917 -9.420 1.189 1.00 93.75 96 PRO A N 1
ATOM 694 C CA . PRO A 1 96 ? -2.664 -10.468 0.508 1.00 93.75 96 PRO A CA 1
ATOM 695 C C . PRO A 1 96 ? -1.751 -11.425 -0.253 1.00 93.75 96 PRO A C 1
ATOM 697 O O . PRO A 1 96 ? -0.662 -11.062 -0.718 1.00 93.75 96 PRO A O 1
ATOM 700 N N . ARG A 1 97 ? -2.224 -12.656 -0.454 1.00 90.38 97 ARG A N 1
ATOM 701 C CA . ARG A 1 97 ? -1.462 -13.675 -1.186 1.00 90.38 97 ARG A CA 1
ATOM 702 C C . ARG A 1 97 ? -1.146 -13.208 -2.614 1.00 90.38 97 ARG A C 1
ATOM 704 O O . ARG A 1 97 ? -2.035 -12.783 -3.352 1.00 90.38 97 ARG A O 1
ATOM 711 N N . GLY A 1 98 ? 0.111 -13.350 -3.035 1.00 91.31 98 G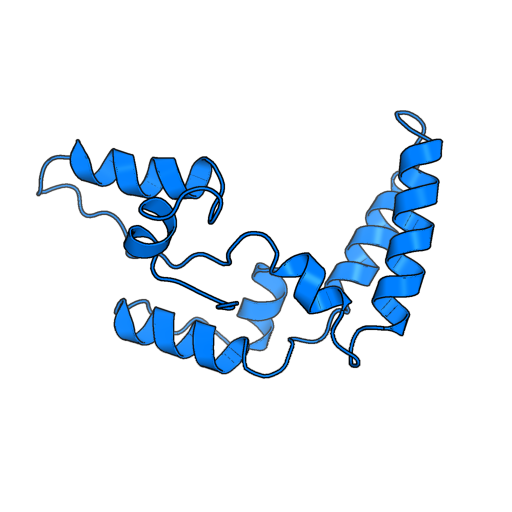LY A N 1
ATOM 712 C CA . GLY A 1 98 ? 0.552 -12.993 -4.386 1.00 91.31 98 GLY A CA 1
ATOM 713 C C . GLY A 1 98 ? 0.952 -11.525 -4.555 1.00 91.31 98 GLY A C 1
ATOM 714 O O . GLY A 1 98 ? 1.582 -11.196 -5.558 1.00 91.31 98 GLY A O 1
ATOM 715 N N . LEU A 1 99 ? 0.613 -10.640 -3.604 1.00 93.31 99 LEU A N 1
ATOM 716 C CA . LEU A 1 99 ? 0.966 -9.219 -3.693 1.00 93.31 99 LEU A CA 1
ATOM 717 C C . LEU A 1 99 ? 2.484 -9.042 -3.663 1.00 93.31 99 LEU A C 1
ATOM 719 O O . LEU A 1 99 ? 3.041 -8.334 -4.502 1.00 93.31 99 LEU A O 1
ATOM 723 N N . ARG A 1 100 ? 3.153 -9.721 -2.727 1.00 93.31 100 ARG A N 1
ATOM 724 C CA . ARG A 1 100 ? 4.609 -9.675 -2.580 1.00 93.31 100 ARG A CA 1
ATOM 725 C C . ARG A 1 100 ? 5.317 -10.110 -3.853 1.00 93.31 100 ARG A C 1
ATOM 727 O O . ARG A 1 100 ? 6.170 -9.387 -4.360 1.00 93.31 100 ARG A O 1
ATOM 734 N N . GLU A 1 101 ? 4.958 -11.281 -4.359 1.00 93.31 101 GLU A N 1
ATOM 735 C CA . GLU A 1 101 ? 5.596 -11.891 -5.519 1.00 93.31 101 GLU A CA 1
ATOM 736 C C . GLU A 1 101 ? 5.434 -11.008 -6.760 1.00 93.31 101 GLU A C 1
ATOM 738 O O . GLU A 1 101 ? 6.377 -10.832 -7.532 1.00 93.31 101 GLU A O 1
ATOM 743 N N . GLU A 1 102 ? 4.259 -10.401 -6.936 1.00 93.94 102 GLU A N 1
ATOM 744 C CA . GLU A 1 102 ? 3.993 -9.515 -8.065 1.00 93.94 102 GLU A CA 1
ATOM 745 C C . GLU A 1 102 ? 4.756 -8.188 -7.949 1.00 93.94 102 GLU A C 1
ATOM 747 O O . GLU A 1 102 ? 5.346 -7.735 -8.932 1.00 93.94 102 GLU A O 1
ATOM 752 N N . VAL A 1 103 ? 4.821 -7.591 -6.752 1.00 92.44 103 VAL A N 1
ATOM 753 C CA . VAL A 1 103 ? 5.643 -6.396 -6.502 1.00 92.44 103 VAL A CA 1
ATOM 754 C C . VAL A 1 103 ? 7.116 -6.692 -6.783 1.00 92.44 103 VAL A C 1
ATOM 756 O O . VAL A 1 103 ? 7.740 -5.976 -7.566 1.00 92.44 103 VAL A O 1
ATOM 759 N N . GLU A 1 104 ? 7.669 -7.761 -6.209 1.00 91.50 104 GLU A N 1
ATOM 760 C CA . GLU A 1 104 ? 9.067 -8.154 -6.421 1.00 91.50 104 GLU A CA 1
ATOM 761 C C . GLU A 1 104 ? 9.360 -8.426 -7.907 1.00 91.50 104 GLU A C 1
ATOM 763 O O . GLU A 1 104 ? 10.390 -7.985 -8.424 1.00 91.50 104 GLU A O 1
ATOM 768 N N . SER A 1 105 ? 8.435 -9.083 -8.616 1.00 92.31 105 SER A N 1
ATOM 769 C CA . SER A 1 105 ? 8.546 -9.349 -10.054 1.00 92.31 105 SER A CA 1
ATOM 770 C C . SER A 1 105 ? 8.575 -8.062 -10.885 1.00 92.31 105 SER A C 1
ATOM 772 O O . SER A 1 105 ? 9.426 -7.917 -11.765 1.00 92.31 105 SER A O 1
ATOM 774 N N . VAL A 1 106 ? 7.674 -7.109 -10.618 1.00 93.12 106 VA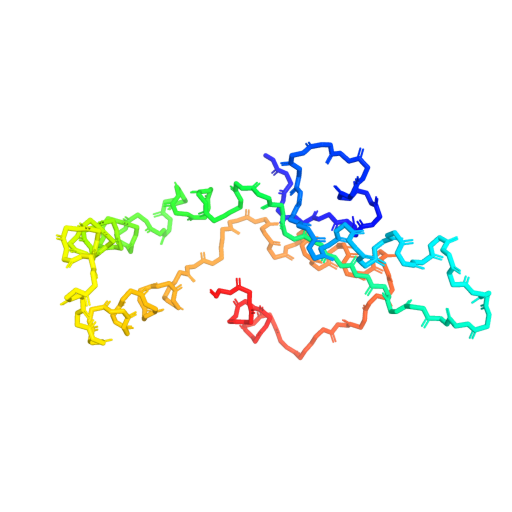L A N 1
ATOM 775 C CA . VAL A 1 106 ? 7.621 -5.828 -11.346 1.00 93.12 106 VAL A CA 1
ATOM 776 C C . VAL A 1 106 ? 8.864 -4.982 -11.067 1.00 93.12 106 VAL A C 1
ATOM 778 O O . VAL A 1 106 ? 9.439 -4.409 -11.996 1.00 93.12 106 VAL A O 1
ATOM 781 N N . LEU A 1 107 ? 9.323 -4.932 -9.813 1.00 91.00 107 LEU A N 1
ATOM 782 C CA . LEU A 1 107 ? 10.551 -4.220 -9.451 1.00 91.00 107 LEU A CA 1
ATOM 783 C C . LEU A 1 107 ? 11.773 -4.818 -10.163 1.00 91.00 107 LEU A C 1
ATOM 785 O O . LEU A 1 107 ? 12.566 -4.075 -10.748 1.00 91.00 107 LEU A O 1
ATOM 789 N N . ALA A 1 108 ? 11.895 -6.149 -10.185 1.00 90.38 108 ALA A N 1
ATOM 790 C CA . ALA A 1 108 ? 12.981 -6.840 -10.877 1.00 90.38 108 ALA A CA 1
ATOM 791 C C . ALA A 1 108 ? 12.962 -6.578 -12.392 1.00 90.38 108 ALA A C 1
ATOM 793 O O . ALA A 1 108 ? 13.997 -6.237 -12.971 1.00 90.38 108 ALA A O 1
ATOM 794 N N . ALA A 1 109 ? 11.790 -6.674 -13.029 1.00 90.00 109 ALA A N 1
ATOM 795 C CA . ALA A 1 109 ? 11.625 -6.411 -14.459 1.00 90.00 109 ALA A CA 1
ATOM 796 C C . ALA A 1 109 ? 11.989 -4.963 -14.831 1.00 90.00 109 ALA A C 1
ATOM 798 O O . ALA A 1 109 ? 12.680 -4.727 -15.823 1.00 90.00 109 ALA A O 1
ATOM 799 N N . GLY A 1 110 ? 11.602 -3.996 -13.993 1.00 87.44 110 GLY A N 1
ATOM 800 C CA . GLY A 1 110 ? 11.930 -2.580 -14.172 1.00 87.44 110 GLY A CA 1
ATOM 801 C C . GLY A 1 110 ? 13.364 -2.194 -13.793 1.00 87.44 110 GLY A C 1
ATOM 802 O O . GLY A 1 110 ? 13.687 -1.002 -13.810 1.00 87.44 110 GLY A O 1
ATOM 803 N N . LYS A 1 111 ? 14.213 -3.171 -13.428 1.00 87.94 111 LYS A N 1
ATOM 804 C CA . LYS A 1 111 ? 15.578 -2.972 -12.903 1.00 87.94 111 LYS A CA 1
ATOM 805 C C . LYS A 1 111 ? 15.614 -1.989 -11.726 1.00 87.94 111 LYS A C 1
ATOM 807 O O . LYS A 1 111 ? 16.577 -1.241 -11.556 1.00 87.94 111 LYS A O 1
ATOM 812 N N . MET A 1 112 ? 14.544 -1.968 -10.935 1.00 85.50 112 MET A N 1
ATOM 813 C CA . MET A 1 112 ? 14.456 -1.183 -9.712 1.00 85.50 112 MET A CA 1
ATOM 814 C C . MET A 1 112 ? 15.228 -1.928 -8.621 1.00 85.50 112 MET A C 1
ATOM 816 O O . MET A 1 112 ? 15.186 -3.157 -8.546 1.00 85.50 112 MET A O 1
ATOM 820 N N . GLY A 1 113 ? 15.992 -1.192 -7.811 1.00 75.88 113 GLY A N 1
ATOM 821 C CA . GLY A 1 113 ? 16.744 -1.795 -6.714 1.00 75.88 113 GLY A CA 1
ATOM 822 C C . GLY A 1 113 ? 15.812 -2.588 -5.798 1.00 75.88 113 GLY A C 1
ATOM 823 O O . GLY A 1 113 ? 14.685 -2.162 -5.542 1.00 75.88 113 GLY A O 1
ATOM 824 N N . LYS A 1 114 ? 16.279 -3.738 -5.299 1.00 66.44 114 LYS A N 1
ATOM 825 C CA . LYS A 1 114 ? 15.587 -4.416 -4.202 1.00 66.44 114 LYS A CA 1
ATOM 826 C C . LYS A 1 114 ? 15.587 -3.444 -3.021 1.00 66.44 114 LYS A C 1
ATOM 828 O O . LYS A 1 114 ? 16.654 -2.963 -2.639 1.00 66.44 114 LYS A O 1
ATOM 833 N N . GLY A 1 115 ? 14.405 -3.100 -2.510 1.00 64.25 115 GLY A N 1
ATOM 834 C CA . GLY A 1 115 ? 14.285 -2.337 -1.269 1.00 64.25 115 GLY A CA 1
ATOM 835 C C . GLY A 1 115 ? 14.983 -3.057 -0.110 1.00 64.25 115 GLY A C 1
ATOM 836 O O . GLY A 1 115 ? 15.482 -4.169 -0.272 1.00 64.25 115 GLY A O 1
ATOM 837 N N . SER A 1 116 ? 15.018 -2.426 1.062 1.00 71.19 116 SER A N 1
ATOM 838 C CA . SER A 1 116 ? 15.658 -2.981 2.262 1.00 71.19 116 SER A CA 1
ATOM 839 C C . SER A 1 116 ? 15.132 -4.382 2.610 1.00 71.19 116 SER A C 1
ATOM 841 O O . SER A 1 116 ? 15.848 -5.368 2.454 1.00 71.19 116 SER A O 1
ATOM 843 N N . SER A 1 117 ? 13.875 -4.475 3.044 1.00 89.06 117 SER A N 1
ATOM 844 C CA . SER A 1 117 ? 13.172 -5.717 3.379 1.00 89.06 117 SER A CA 1
ATOM 845 C C . SER A 1 117 ? 11.736 -5.682 2.862 1.00 89.06 117 SER A C 1
ATOM 847 O O . SER A 1 117 ? 11.207 -4.616 2.532 1.00 89.06 117 SER A O 1
ATOM 849 N N . TRP A 1 118 ? 11.094 -6.850 2.788 1.00 89.94 118 TRP A N 1
ATOM 850 C CA . TRP A 1 118 ? 9.680 -6.932 2.426 1.00 89.94 118 TRP A CA 1
ATOM 851 C C . TRP A 1 118 ? 8.805 -6.162 3.420 1.00 89.94 118 TRP A C 1
ATOM 853 O O . TRP A 1 118 ? 7.921 -5.417 3.016 1.00 89.94 118 TRP A O 1
ATOM 863 N N . GLU A 1 119 ? 9.105 -6.283 4.708 1.00 90.94 119 GLU A N 1
ATOM 864 C CA . GLU A 1 119 ? 8.358 -5.662 5.797 1.00 90.94 119 GLU A CA 1
ATOM 865 C C . GLU A 1 119 ? 8.397 -4.136 5.678 1.00 90.94 119 GLU A C 1
ATOM 867 O O . GLU A 1 119 ? 7.350 -3.496 5.700 1.00 90.94 119 GLU A O 1
ATOM 872 N N . GLY A 1 120 ? 9.577 -3.557 5.429 1.00 89.81 120 GLY A N 1
ATOM 873 C CA . GLY A 1 120 ? 9.712 -2.113 5.233 1.00 89.81 120 GLY A CA 1
ATOM 874 C C . GLY A 1 120 ? 9.030 -1.616 3.956 1.00 89.81 120 GLY A C 1
ATOM 875 O O . GLY A 1 120 ? 8.470 -0.522 3.939 1.00 89.81 120 GLY A O 1
ATOM 876 N N . MET A 1 121 ? 9.030 -2.417 2.884 1.00 89.12 121 MET A N 1
ATOM 877 C CA . MET A 1 121 ? 8.274 -2.085 1.672 1.00 89.12 121 MET A CA 1
ATOM 878 C C . MET A 1 121 ? 6.766 -2.134 1.919 1.00 89.12 121 MET A C 1
ATOM 880 O O . MET A 1 121 ? 6.058 -1.243 1.462 1.00 89.12 121 MET A O 1
ATOM 884 N N . TRP A 1 122 ? 6.284 -3.139 2.651 1.00 92.50 122 TRP A N 1
ATOM 885 C CA . TRP A 1 122 ? 4.870 -3.281 2.984 1.00 92.50 122 TRP A CA 1
ATOM 886 C C . TRP A 1 122 ? 4.379 -2.155 3.897 1.00 92.50 122 TRP A C 1
ATOM 888 O O . TRP A 1 122 ? 3.315 -1.594 3.662 1.00 92.50 122 TRP A O 1
ATOM 898 N N . GLU A 1 123 ? 5.168 -1.769 4.898 1.00 91.56 123 GLU A N 1
ATOM 899 C CA . GLU A 1 123 ? 4.877 -0.603 5.738 1.00 91.56 123 GLU A CA 1
ATOM 900 C C . GLU A 1 123 ? 4.840 0.707 4.948 1.00 91.56 123 GLU A C 1
ATOM 902 O O . GLU A 1 123 ? 4.039 1.574 5.268 1.00 91.56 123 GLU A O 1
ATOM 907 N N . ALA A 1 124 ? 5.673 0.857 3.915 1.00 88.44 124 ALA A N 1
ATOM 908 C CA . ALA A 1 124 ? 5.728 2.081 3.117 1.00 88.44 124 ALA A CA 1
ATOM 909 C C . ALA A 1 124 ? 4.558 2.246 2.131 1.00 88.44 124 ALA A C 1
ATOM 911 O O . ALA A 1 124 ? 4.360 3.346 1.611 1.00 88.44 124 ALA A O 1
ATOM 912 N N . VAL A 1 125 ? 3.831 1.168 1.819 1.00 87.56 125 VAL A N 1
ATOM 913 C CA . VAL A 1 125 ? 2.690 1.193 0.882 1.00 87.56 125 VAL A CA 1
ATOM 914 C C . VAL A 1 125 ? 1.326 1.131 1.571 1.00 87.56 125 VAL A C 1
ATOM 916 O O . VAL A 1 125 ? 0.315 1.274 0.883 1.00 87.56 125 VAL A O 1
ATOM 919 N N . LYS A 1 126 ? 1.305 0.925 2.891 1.00 89.69 126 LYS A N 1
ATOM 920 C CA . LYS A 1 126 ? 0.132 1.090 3.757 1.00 89.69 126 LYS A CA 1
ATOM 921 C C . LYS A 1 126 ? 0.001 2.549 4.193 1.00 89.69 126 LYS A C 1
ATOM 923 O O . LYS A 1 126 ? -1.144 3.047 4.198 1.00 89.69 126 LYS A O 1
#

Secondary structure (DSSP, 8-state):
--S-EEHHHHHHSTTSS-HHHHHHHHHHHHS-TTSPPPP-EEPPTTHHHHHHTSGGGHHHHHHHHHHHHHHHHHGGG--HHHHHHHHHHHHTPPPPTTHHHHHHHHHHHTTPPP-S-HHHHHHHH-

InterPro domains:
  IPR013815 ATP-grasp fold, subdomain 1 [G3DSA:3.30.1490.20] (7-119)

pLDDT: mean 89.85, std 6.27, range [64.25, 97.81]

Radius of gyration: 17.18 Å; chains: 1; bounding box: 40×32×41 Å

Organism: Hemiselmis andersenii (NCBI:txid464988)

Foldseek 3Di:
DAQKDWLLVQLVDPQWDDPVSVCLNVVVVVDDPVDDRQTDMDGTPCNVVVLCVAPQNVVLSVVLVVLVVVQVVCDVNRDPVSVVVNVVSQQPGDDHPPNLVSVVVNCVVSVHDDDDDPSVVSNVVD